Protein AF-A0A2R6L1U9-F1 (afdb_monomer)

Sequence (74 aa):
PTLETFMHVSRSFAREVGLLTPAVREAIEDVSAAGGEASMAMLGETVFALDTGLSDAGYDAERCSVSLAGAHLR

Foldseek 3Di:
DDVVVVLVVQAVVCVVVVVDDPQLVVLQVLLVVLVFGWHADPDDSDIDGPDCSSVSSPHPDDDDDDDPPPDDDD

Solvent-accessible surface area (backbone atoms only — not comparable to full-atom values): 4673 Å² total; per-residue (Å²): 140,52,71,68,57,49,54,54,49,49,38,52,47,40,61,74,73,65,64,61,48,74,70,50,46,49,55,36,50,43,11,43,74,61,72,31,60,48,30,71,44,90,76,78,87,43,72,45,47,96,70,61,21,48,49,71,48,69,44,95,63,87,84,86,78,88,74,86,83,68,86,78,88,131

Radius of gyration: 13.27 Å; Cα contacts (8 Å, |Δi|>4): 77; chains: 1; bounding box: 33×31×32 Å

Mean predicted aligned error: 3.27 Å

Secondary structure (DSSP, 8-state):
--HHHHHHHHHHHHHHTT---HHHHHHHHHHHHTT--EEE-SSSS-EEESSSHHHHTT---------SS-----

Nearest PDB structures (foldseek):
  8bh3-assembly1_L  TM=5.178E-01  e=5.891E+00  Homo sapiens

pLDDT: mean 93.12, std 4.12, range [76.44, 97.81]

Structure (mmCIF, N/CA/C/O backbone):
data_AF-A0A2R6L1U9-F1
#
_entry.id   AF-A0A2R6L1U9-F1
#
loop_
_atom_site.group_PDB
_atom_site.id
_atom_site.type_symbol
_atom_site.label_atom_id
_atom_site.label_alt_id
_atom_site.label_comp_id
_atom_site.label_asym_id
_atom_site.label_entity_id
_atom_site.label_seq_id
_atom_site.pdbx_PDB_ins_code
_atom_site.Cartn_x
_atom_site.Cartn_y
_atom_site.Cartn_z
_atom_site.occupancy
_atom_site.B_iso_or_equiv
_atom_site.auth_seq_id
_atom_site.auth_comp_id
_atom_site.auth_asym_id
_atom_site.auth_atom_id
_atom_site.pdbx_PDB_model_num
ATOM 1 N N . PRO A 1 1 ? 14.258 -4.423 11.766 1.00 82.19 1 PRO A N 1
ATOM 2 C CA . PRO A 1 1 ? 13.234 -3.783 10.902 1.00 82.19 1 PRO A CA 1
ATOM 3 C C . PRO A 1 1 ? 12.090 -4.781 10.678 1.00 82.19 1 PRO A C 1
ATOM 5 O O . PRO A 1 1 ? 12.385 -5.963 10.528 1.00 82.19 1 PRO A O 1
ATOM 8 N N . THR A 1 2 ? 10.830 -4.339 10.705 1.00 94.44 2 THR A N 1
ATOM 9 C CA . THR A 1 2 ? 9.639 -5.187 10.481 1.00 94.44 2 THR A CA 1
ATOM 10 C C . THR A 1 2 ? 8.729 -4.559 9.422 1.00 94.44 2 THR A C 1
ATOM 12 O O . THR A 1 2 ? 8.852 -3.364 9.144 1.00 94.44 2 THR A O 1
ATOM 15 N N . LEU A 1 3 ? 7.818 -5.347 8.837 1.00 92.75 3 LEU A N 1
ATOM 16 C CA . LEU A 1 3 ? 6.809 -4.833 7.898 1.00 92.75 3 LEU A CA 1
ATOM 17 C C . LEU A 1 3 ? 5.883 -3.808 8.560 1.00 92.75 3 LEU A C 1
ATOM 19 O O . LEU A 1 3 ? 5.582 -2.784 7.961 1.00 92.75 3 LEU A O 1
ATOM 23 N N . GLU A 1 4 ? 5.516 -4.036 9.819 1.00 92.44 4 GLU A N 1
ATOM 24 C CA . GLU A 1 4 ? 4.742 -3.087 10.623 1.00 92.44 4 GLU A CA 1
ATOM 25 C C . GLU A 1 4 ? 5.473 -1.744 10.766 1.00 92.44 4 GLU A C 1
ATOM 27 O O . GLU A 1 4 ? 4.919 -0.687 10.468 1.00 92.44 4 GLU A O 1
ATOM 32 N N . THR A 1 5 ? 6.761 -1.770 11.143 1.00 94.88 5 THR A N 1
ATOM 33 C CA . THR A 1 5 ? 7.560 -0.537 11.220 1.00 94.88 5 THR A CA 1
ATOM 34 C C . THR A 1 5 ? 7.660 0.135 9.851 1.00 94.88 5 THR A C 1
ATOM 36 O O . THR A 1 5 ? 7.565 1.355 9.784 1.00 94.88 5 THR A O 1
ATOM 39 N N . PHE A 1 6 ? 7.813 -0.634 8.766 1.00 94.38 6 PHE A N 1
ATOM 40 C CA . PHE A 1 6 ? 7.833 -0.109 7.399 1.00 94.38 6 PHE A CA 1
ATOM 41 C C . PHE A 1 6 ? 6.525 0.609 7.032 1.00 94.38 6 PHE A C 1
ATOM 43 O O . PHE A 1 6 ? 6.576 1.753 6.586 1.00 94.38 6 PHE A O 1
ATOM 50 N N . MET A 1 7 ? 5.361 -0.004 7.267 1.00 93.88 7 MET A N 1
ATOM 51 C CA . MET A 1 7 ? 4.059 0.615 6.977 1.00 93.88 7 MET A CA 1
ATOM 52 C C . MET A 1 7 ? 3.846 1.894 7.785 1.00 93.88 7 MET A C 1
ATOM 54 O O . MET A 1 7 ? 3.441 2.924 7.235 1.00 93.88 7 MET A O 1
ATOM 58 N N . HIS A 1 8 ? 4.203 1.856 9.071 1.00 91.69 8 HIS A N 1
ATOM 59 C CA . HIS A 1 8 ? 4.128 3.015 9.946 1.00 91.69 8 HIS A CA 1
ATOM 60 C C . HIS A 1 8 ? 4.968 4.192 9.424 1.00 91.69 8 HIS A C 1
ATOM 62 O O . HIS A 1 8 ? 4.454 5.306 9.295 1.00 91.69 8 HIS A O 1
ATOM 68 N N . VAL A 1 9 ? 6.249 3.964 9.099 1.00 93.94 9 VAL A N 1
ATOM 69 C CA . VAL A 1 9 ? 7.134 5.052 8.648 1.00 93.94 9 VAL A CA 1
ATOM 70 C C . VAL A 1 9 ? 6.780 5.548 7.248 1.00 93.94 9 VAL A C 1
ATOM 72 O O . VAL A 1 9 ? 6.848 6.752 7.025 1.00 93.94 9 VAL A O 1
ATOM 75 N N . SER A 1 10 ? 6.336 4.679 6.333 1.00 92.25 10 SER A N 1
ATOM 76 C CA . SER A 1 10 ? 5.901 5.074 4.983 1.00 92.25 10 SER A CA 1
ATOM 77 C C . SER A 1 10 ? 4.703 6.028 5.030 1.00 92.25 10 SER A C 1
ATOM 79 O O . SER A 1 10 ? 4.704 7.069 4.371 1.00 92.25 10 SER A O 1
ATOM 81 N N . ARG A 1 11 ? 3.700 5.734 5.870 1.00 88.06 11 ARG A N 1
ATOM 82 C CA . ARG A 1 11 ? 2.531 6.604 6.080 1.00 88.06 11 ARG A CA 1
ATOM 83 C C . ARG A 1 11 ? 2.911 7.945 6.710 1.00 88.06 11 ARG A C 1
ATOM 85 O O . ARG A 1 11 ? 2.440 8.986 6.251 1.00 88.06 11 ARG A O 1
ATOM 92 N N . SER A 1 12 ? 3.758 7.930 7.742 1.00 90.38 12 SER A N 1
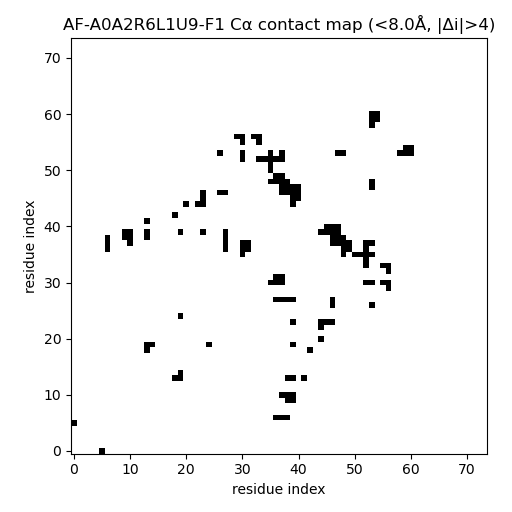ATOM 93 C CA . SER A 1 12 ? 4.245 9.162 8.376 1.00 90.38 12 SER A CA 1
ATOM 94 C C . SER A 1 12 ? 5.022 10.022 7.382 1.00 90.38 12 SER A C 1
ATOM 96 O O . SER A 1 12 ? 4.710 11.202 7.237 1.00 90.38 12 SER A O 1
ATOM 98 N N . PHE A 1 13 ? 5.932 9.412 6.618 1.00 91.38 13 PHE A N 1
ATOM 99 C CA . PHE A 1 13 ? 6.699 10.084 5.576 1.00 91.38 13 PHE A CA 1
ATOM 100 C C . PHE A 1 13 ? 5.782 10.745 4.542 1.00 91.38 13 PHE A C 1
ATOM 102 O O . PHE A 1 13 ? 5.849 11.958 4.368 1.00 91.38 13 PHE A O 1
ATOM 109 N N . ALA A 1 14 ? 4.880 9.987 3.905 1.00 88.25 14 ALA A N 1
ATOM 110 C CA . ALA A 1 14 ? 4.021 10.504 2.835 1.00 88.25 14 ALA A CA 1
ATOM 111 C C . ALA A 1 14 ? 3.177 11.7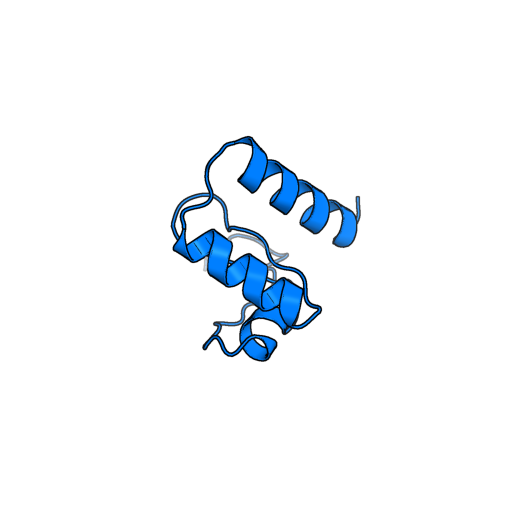12 3.285 1.00 88.25 14 ALA A C 1
ATOM 113 O O . ALA A 1 14 ? 3.013 12.680 2.536 1.00 88.25 14 ALA A O 1
ATOM 114 N N . ARG A 1 15 ? 2.691 11.682 4.534 1.00 86.00 15 ARG A N 1
ATOM 115 C CA . ARG A 1 15 ? 1.959 12.791 5.157 1.00 86.00 15 ARG A CA 1
ATOM 116 C C . ARG A 1 15 ? 2.851 14.003 5.423 1.00 86.00 15 ARG A C 1
ATOM 118 O O . ARG A 1 15 ? 2.429 15.122 5.151 1.00 86.00 15 ARG A O 1
ATOM 125 N N . GLU A 1 16 ? 4.040 13.794 5.977 1.00 90.62 16 GLU A N 1
ATOM 126 C CA . GLU A 1 16 ? 4.941 14.873 6.403 1.00 90.62 16 GLU A CA 1
ATOM 127 C C . GLU A 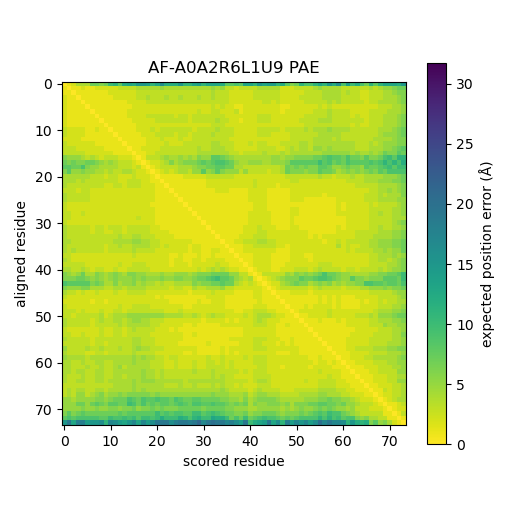1 16 ? 5.570 15.623 5.231 1.00 90.62 16 GLU A C 1
ATOM 129 O O . GLU A 1 16 ? 5.734 16.839 5.301 1.00 90.62 16 GLU A O 1
ATOM 134 N N . VAL A 1 17 ? 5.870 14.932 4.130 1.00 88.81 17 VAL A N 1
ATOM 135 C CA . VAL A 1 17 ? 6.471 15.561 2.944 1.00 88.81 17 VAL A CA 1
ATOM 136 C C . VAL A 1 17 ? 5.443 16.148 1.970 1.00 88.81 17 VAL A C 1
ATOM 138 O O . VAL A 1 17 ? 5.815 16.650 0.912 1.00 88.81 17 VAL A O 1
ATOM 141 N N . GLY A 1 18 ? 4.151 16.104 2.314 1.00 83.50 18 GLY A N 1
ATOM 142 C CA . GLY A 1 18 ? 3.082 16.720 1.523 1.00 83.50 18 GLY A CA 1
ATOM 143 C C . GLY A 1 18 ? 2.828 16.053 0.168 1.00 83.50 18 GLY A C 1
ATOM 144 O O . GLY A 1 18 ? 2.322 16.706 -0.739 1.00 83.50 18 GLY A O 1
ATOM 145 N N . LEU A 1 19 ? 3.171 14.769 0.016 1.00 85.12 19 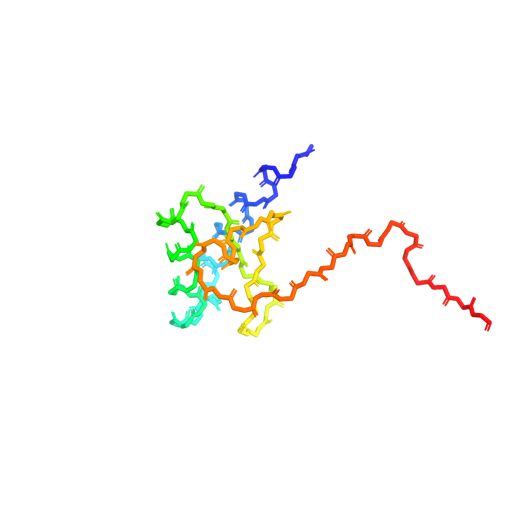LEU A N 1
ATOM 146 C CA . LEU A 1 19 ? 2.995 14.033 -1.243 1.00 85.12 19 LEU A CA 1
ATOM 147 C C . LEU A 1 19 ? 1.565 13.514 -1.459 1.00 85.12 19 LEU A C 1
ATOM 149 O O . LEU A 1 19 ? 1.222 13.114 -2.568 1.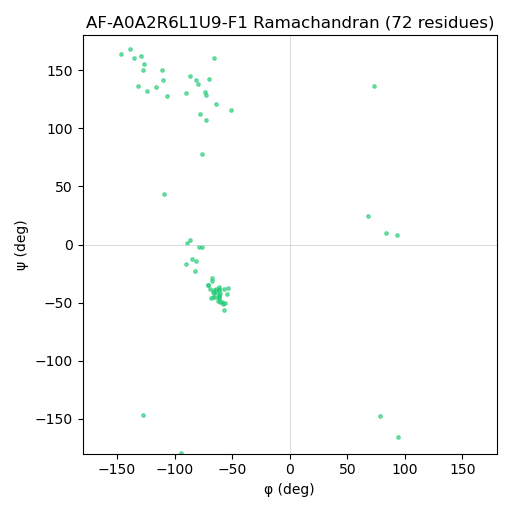00 85.12 19 LEU A O 1
ATOM 153 N N . LEU A 1 20 ? 0.729 13.509 -0.416 1.00 86.88 20 LEU A N 1
ATOM 154 C CA . LEU A 1 20 ? -0.637 12.990 -0.488 1.00 86.88 20 LEU A CA 1
ATOM 155 C C . LEU A 1 20 ? -1.549 13.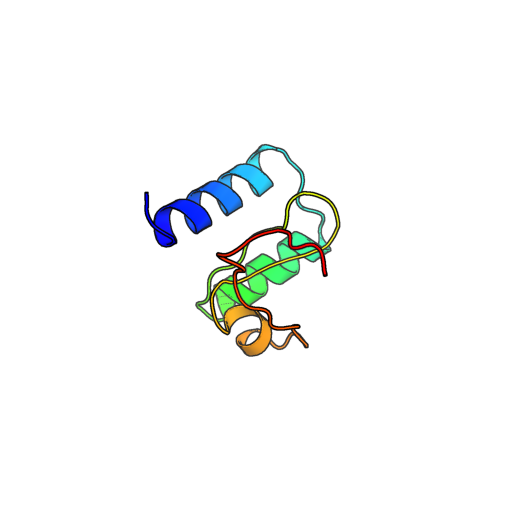939 -1.277 1.00 86.88 20 LEU A C 1
ATOM 157 O O . LEU A 1 20 ? -1.957 14.985 -0.761 1.00 86.88 20 LEU A O 1
ATOM 161 N N . THR A 1 21 ? -1.924 13.539 -2.495 1.00 91.38 21 THR A N 1
ATOM 162 C CA . THR A 1 21 ? -3.058 14.148 -3.206 1.00 91.38 21 THR A CA 1
ATOM 163 C C . THR A 1 21 ? -4.368 13.850 -2.458 1.00 91.38 21 THR A C 1
ATOM 165 O O . THR A 1 21 ? -4.411 12.924 -1.639 1.00 91.38 21 THR A O 1
ATOM 168 N N . PRO A 1 22 ? -5.454 14.613 -2.697 1.00 93.31 22 PRO A N 1
ATOM 169 C CA . PRO A 1 22 ? -6.749 14.330 -2.079 1.00 93.31 22 PRO A CA 1
ATOM 170 C C . PRO A 1 22 ? -7.238 12.893 -2.320 1.00 93.31 22 PRO A C 1
ATOM 172 O O . PRO A 1 22 ? -7.650 12.245 -1.365 1.00 93.31 22 PRO A O 1
ATOM 175 N N . ALA A 1 23 ? -7.096 12.369 -3.543 1.00 94.00 23 ALA A N 1
ATOM 176 C CA . ALA A 1 23 ? -7.520 11.010 -3.894 1.00 94.00 23 ALA A CA 1
ATOM 177 C C . ALA A 1 23 ? -6.707 9.926 -3.162 1.00 94.00 23 ALA A C 1
ATOM 179 O O . ALA A 1 23 ? -7.259 8.957 -2.650 1.00 94.00 23 ALA A O 1
ATOM 180 N N . VAL A 1 24 ? -5.386 10.108 -3.050 1.00 95.00 24 VAL A N 1
ATOM 181 C CA . VAL A 1 24 ? -4.518 9.185 -2.295 1.00 95.00 24 VAL A CA 1
ATOM 182 C C . VAL A 1 24 ? -4.880 9.192 -0.810 1.00 95.00 24 VAL A C 1
ATOM 184 O O . VAL A 1 24 ? -4.886 8.143 -0.167 1.00 95.00 24 VAL A O 1
ATOM 187 N N . ARG A 1 25 ? -5.172 10.371 -0.249 1.00 94.38 25 ARG A N 1
ATOM 188 C CA . ARG A 1 25 ? -5.599 10.503 1.146 1.00 94.38 25 ARG A CA 1
ATOM 189 C C . ARG A 1 25 ? -6.915 9.771 1.396 1.00 94.38 25 ARG A C 1
ATOM 191 O O . ARG A 1 25 ? -6.972 9.008 2.352 1.00 94.38 25 ARG A O 1
ATOM 198 N N . GLU A 1 26 ? -7.911 9.986 0.541 1.00 96.31 26 GLU A N 1
ATOM 19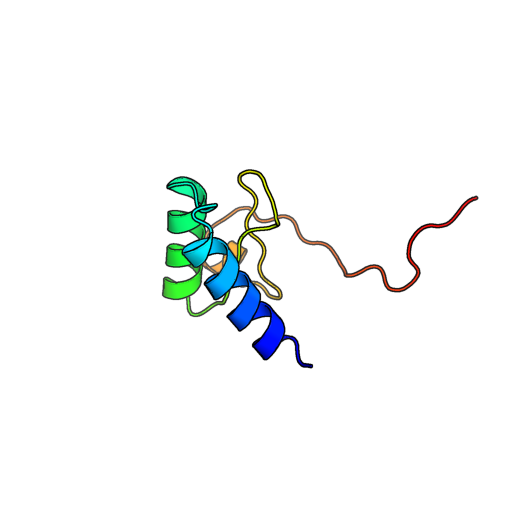9 C CA . GLU A 1 26 ? -9.223 9.333 0.621 1.00 96.31 26 GLU A CA 1
ATOM 200 C C . GLU A 1 26 ? -9.078 7.807 0.617 1.00 96.31 26 GLU A C 1
ATOM 202 O O . GLU A 1 26 ? -9.505 7.149 1.559 1.00 96.31 26 GLU A O 1
ATOM 207 N N . ALA A 1 27 ? -8.328 7.249 -0.336 1.00 96.75 27 ALA A N 1
ATOM 208 C CA . ALA A 1 27 ? -8.102 5.805 -0.397 1.00 96.75 27 ALA A CA 1
ATOM 209 C C . ALA A 1 27 ? -7.388 5.236 0.846 1.00 96.75 27 ALA A C 1
ATOM 211 O O . ALA A 1 27 ? -7.701 4.135 1.296 1.00 96.75 27 ALA A O 1
ATOM 212 N N . ILE A 1 28 ? -6.437 5.968 1.440 1.00 95.38 28 ILE A N 1
ATOM 213 C CA . ILE A 1 28 ? -5.784 5.542 2.692 1.00 95.38 28 ILE A CA 1
ATOM 214 C C . ILE A 1 28 ? -6.762 5.601 3.879 1.00 95.38 28 ILE A C 1
ATOM 216 O O . ILE A 1 28 ? -6.718 4.735 4.761 1.00 95.38 28 ILE A O 1
ATOM 220 N N . GLU A 1 29 ? -7.621 6.619 3.926 1.00 96.12 29 GLU A N 1
ATOM 221 C CA . GLU A 1 29 ? -8.645 6.781 4.962 1.00 96.12 29 GLU A CA 1
ATOM 222 C C . GLU A 1 29 ? -9.714 5.681 4.868 1.00 96.12 29 GLU A C 1
ATOM 224 O O . GLU A 1 29 ? -10.044 5.088 5.896 1.00 96.12 29 GLU A O 1
ATOM 229 N N . ASP A 1 30 ? -10.151 5.316 3.662 1.00 97.81 30 ASP A N 1
ATOM 230 C CA . ASP A 1 30 ? -11.096 4.219 3.423 1.00 97.81 30 ASP A CA 1
ATOM 231 C C . ASP A 1 30 ? -10.543 2.867 3.889 1.00 97.81 30 ASP A C 1
ATOM 233 O O . ASP A 1 30 ? -11.214 2.126 4.612 1.00 97.81 30 ASP A O 1
ATOM 237 N N . VAL A 1 31 ? -9.285 2.558 3.551 1.00 97.38 31 VAL A N 1
ATOM 238 C CA . VAL A 1 31 ? -8.616 1.337 4.034 1.00 97.38 31 VAL A CA 1
ATOM 239 C C . VAL A 1 31 ? -8.518 1.330 5.558 1.00 97.38 31 VAL A C 1
ATOM 241 O O . VAL A 1 31 ? -8.777 0.304 6.190 1.00 97.38 31 VAL A O 1
ATOM 244 N N . SER A 1 32 ? -8.198 2.476 6.163 1.00 95.38 32 SER A N 1
ATOM 245 C CA . SER A 1 32 ? -8.141 2.597 7.624 1.00 95.38 32 SER A CA 1
ATOM 246 C C . SER A 1 32 ? -9.520 2.383 8.263 1.00 95.38 32 SER A C 1
ATOM 248 O O . SER A 1 32 ? -9.620 1.734 9.304 1.00 95.38 32 SER A O 1
ATOM 250 N N . ALA A 1 33 ? -10.592 2.881 7.638 1.00 96.69 33 ALA A N 1
ATOM 251 C CA . ALA A 1 33 ? -11.970 2.685 8.089 1.00 96.69 33 ALA A CA 1
ATOM 252 C C . ALA A 1 33 ? -12.427 1.219 7.974 1.00 96.69 33 ALA A C 1
ATOM 254 O O . ALA A 1 33 ? -13.196 0.751 8.815 1.00 96.69 33 ALA A O 1
ATOM 255 N N . ALA A 1 34 ? -11.905 0.480 6.991 1.00 96.62 34 ALA A N 1
ATOM 256 C CA . ALA A 1 34 ? -12.083 -0.966 6.855 1.00 96.62 34 ALA A CA 1
ATOM 257 C C . ALA A 1 34 ? -11.211 -1.793 7.828 1.00 96.62 34 ALA A C 1
ATOM 259 O O . ALA A 1 34 ? -11.318 -3.018 7.866 1.00 96.62 34 ALA A O 1
ATOM 260 N N . GLY A 1 35 ? -10.368 -1.144 8.641 1.00 94.44 35 GLY A N 1
ATOM 261 C CA . GLY A 1 35 ? -9.488 -1.797 9.614 1.00 94.44 35 GLY A CA 1
ATOM 262 C C . GLY A 1 35 ? -8.165 -2.309 9.040 1.00 94.44 35 GLY A C 1
ATOM 263 O O . GLY A 1 35 ? -7.453 -3.035 9.733 1.00 94.44 35 GLY A O 1
ATOM 264 N N . GLY A 1 36 ? -7.834 -1.944 7.799 1.00 93.88 36 GLY A N 1
ATOM 265 C CA . GLY A 1 36 ? -6.571 -2.278 7.148 1.00 93.88 36 GLY A CA 1
ATOM 266 C C . GLY A 1 36 ? -5.510 -1.184 7.284 1.00 93.88 36 GLY A C 1
ATOM 267 O O . GLY A 1 36 ? -5.736 -0.114 7.854 1.00 93.88 36 GLY A O 1
ATOM 268 N N . GLU A 1 37 ? -4.339 -1.435 6.698 1.00 94.50 37 GLU A N 1
ATOM 269 C CA . GLU A 1 37 ? -3.273 -0.440 6.575 1.00 94.50 37 GLU A CA 1
ATOM 270 C C . GLU A 1 37 ? -2.853 -0.232 5.117 1.00 94.50 37 GLU A C 1
ATOM 272 O O . GLU A 1 37 ? -2.529 -1.177 4.399 1.00 94.50 37 GLU A O 1
ATOM 277 N N . ALA A 1 38 ? -2.766 1.034 4.704 1.00 95.56 38 ALA A N 1
ATOM 278 C CA . ALA A 1 38 ? -2.273 1.422 3.389 1.00 95.56 38 ALA A CA 1
ATOM 279 C C . ALA A 1 38 ? -1.304 2.609 3.455 1.00 95.56 38 ALA A C 1
ATOM 281 O O . ALA A 1 38 ? -1.257 3.367 4.432 1.00 95.56 38 ALA A O 1
ATOM 282 N N . SER A 1 39 ? -0.510 2.764 2.397 1.00 95.38 39 SER A N 1
ATOM 283 C CA . SER A 1 39 ? 0.385 3.900 2.200 1.00 95.38 39 SER A CA 1
ATOM 284 C C . SER A 1 39 ? 0.519 4.252 0.718 1.00 95.38 39 SER A C 1
ATOM 286 O O . SER A 1 39 ? 0.182 3.465 -0.163 1.00 95.38 39 SER A O 1
ATOM 288 N N . MET A 1 40 ? 1.022 5.450 0.437 1.00 94.56 40 MET A N 1
ATOM 289 C CA . MET A 1 40 ? 1.300 5.909 -0.921 1.00 94.56 40 MET A CA 1
ATOM 290 C C . MET A 1 40 ? 2.550 5.205 -1.465 1.00 94.56 40 MET A C 1
ATOM 292 O O . MET A 1 40 ? 3.595 5.197 -0.810 1.00 94.56 40 MET A O 1
ATOM 296 N N . ALA A 1 41 ? 2.479 4.662 -2.680 1.00 92.50 41 ALA A N 1
ATOM 297 C CA . ALA A 1 41 ? 3.681 4.282 -3.411 1.00 92.50 41 ALA A CA 1
ATOM 298 C C . ALA A 1 41 ? 4.375 5.563 -3.893 1.00 92.50 41 ALA A C 1
ATOM 300 O O . ALA A 1 41 ? 3.738 6.441 -4.470 1.00 92.50 41 ALA A O 1
ATOM 301 N N . MET A 1 42 ? 5.671 5.688 -3.602 1.00 87.12 42 MET A N 1
ATOM 302 C CA . MET A 1 42 ? 6.421 6.933 -3.782 1.00 87.12 42 MET A CA 1
ATOM 303 C C . MET A 1 42 ? 6.244 7.529 -5.185 1.00 87.12 42 MET A C 1
ATOM 305 O O . MET A 1 42 ? 6.752 6.977 -6.159 1.00 87.12 42 MET A O 1
ATOM 309 N N . LEU A 1 43 ? 5.626 8.718 -5.213 1.00 84.25 43 LEU A N 1
ATOM 310 C CA . LEU A 1 43 ? 5.271 9.526 -6.387 1.00 84.25 43 LEU A CA 1
ATOM 311 C C . LEU A 1 43 ? 4.091 8.973 -7.211 1.00 84.25 43 LEU A C 1
ATOM 313 O O . LEU A 1 43 ? 4.028 7.794 -7.540 1.00 84.25 43 LEU A O 1
ATOM 317 N N . GLY A 1 44 ? 3.185 9.873 -7.607 1.00 86.88 44 GLY A N 1
ATOM 318 C CA . GLY A 1 44 ? 1.974 9.546 -8.370 1.00 86.88 44 GLY A CA 1
ATOM 319 C C . GLY A 1 44 ? 0.740 9.332 -7.490 1.00 86.88 44 GLY A C 1
ATOM 320 O O . GLY A 1 44 ? 0.733 9.708 -6.324 1.00 86.88 44 GLY A O 1
ATOM 321 N N . GLU A 1 45 ? -0.313 8.744 -8.056 1.00 92.25 45 GLU A N 1
ATOM 322 C CA . GLU A 1 45 ? -1.595 8.500 -7.370 1.00 92.25 45 GLU A CA 1
ATOM 323 C C . GLU A 1 45 ? -1.815 7.011 -7.094 1.00 92.25 45 GLU A C 1
ATOM 325 O O . GLU A 1 45 ? -2.889 6.459 -7.311 1.00 92.25 45 GLU A O 1
ATOM 330 N N . THR A 1 46 ? -0.758 6.345 -6.632 1.00 94.25 46 THR A N 1
ATOM 331 C CA . THR A 1 46 ? -0.783 4.914 -6.336 1.00 94.25 46 THR A CA 1
ATOM 332 C C . THR A 1 46 ? -0.785 4.697 -4.829 1.00 94.25 46 THR A C 1
ATOM 334 O O . THR A 1 46 ? 0.087 5.197 -4.115 1.00 94.25 46 THR A O 1
ATOM 337 N N . VAL A 1 47 ? -1.736 3.901 -4.349 1.00 96.12 47 VAL A N 1
ATOM 338 C CA . VAL A 1 47 ? -1.812 3.422 -2.965 1.00 96.12 47 VAL A CA 1
ATOM 339 C C . VAL A 1 47 ? -1.510 1.930 -2.952 1.00 96.12 47 VAL A C 1
ATOM 341 O O . VAL A 1 47 ? -1.922 1.202 -3.852 1.00 96.12 47 VAL A O 1
ATOM 344 N N . PHE A 1 48 ? -0.785 1.468 -1.939 1.00 96.69 48 PHE A N 1
ATOM 345 C CA . PHE A 1 48 ? -0.528 0.051 -1.721 1.00 96.69 48 PHE A CA 1
ATOM 346 C C . PHE A 1 48 ? -0.897 -0.360 -0.293 1.00 96.69 48 PHE A C 1
ATOM 348 O O . PHE A 1 48 ? -0.773 0.421 0.653 1.00 96.69 48 PHE A O 1
ATOM 355 N N . ALA A 1 49 ? -1.302 -1.619 -0.157 1.00 96.44 49 ALA A N 1
ATOM 356 C CA . ALA A 1 49 ? -1.473 -2.337 1.101 1.00 96.44 49 ALA A CA 1
ATOM 357 C C . ALA A 1 49 ? -0.672 -3.648 1.025 1.00 96.44 49 ALA A C 1
ATOM 359 O O . ALA A 1 49 ? -0.386 -4.137 -0.071 1.00 96.44 49 ALA A O 1
ATOM 360 N N . LEU A 1 50 ? -0.272 -4.207 2.170 1.00 94.69 50 LEU A N 1
ATOM 361 C CA . LEU A 1 50 ? 0.444 -5.495 2.207 1.00 94.69 50 LEU A CA 1
ATOM 362 C C . LEU A 1 50 ? -0.503 -6.705 2.203 1.00 94.69 50 LEU A C 1
ATOM 364 O O . LEU A 1 50 ? -0.055 -7.837 2.020 1.00 94.69 50 LEU A O 1
ATOM 368 N N . ASP A 1 51 ? -1.790 -6.464 2.424 1.00 93.44 51 ASP A N 1
ATOM 369 C CA . ASP A 1 51 ? -2.838 -7.458 2.606 1.00 93.44 51 ASP A CA 1
ATOM 370 C C . ASP A 1 51 ? -4.020 -7.192 1.653 1.00 93.44 51 ASP A C 1
ATOM 372 O O . ASP A 1 51 ? -3.842 -6.785 0.503 1.00 93.44 51 ASP A O 1
ATOM 376 N N . THR A 1 52 ? -5.237 -7.495 2.098 1.00 95.88 52 THR A N 1
ATOM 377 C CA . THR A 1 52 ? -6.479 -7.312 1.347 1.00 95.88 52 THR A CA 1
ATOM 378 C C . THR A 1 52 ? -7.123 -5.943 1.547 1.00 95.88 52 THR A C 1
ATOM 380 O O . THR A 1 52 ? -8.147 -5.693 0.918 1.00 95.88 52 THR A O 1
ATOM 383 N N . GLY A 1 53 ? -6.520 -5.039 2.329 1.00 96.50 53 GLY A N 1
ATOM 384 C CA . GLY A 1 53 ? -7.160 -3.816 2.816 1.00 96.50 53 GLY A CA 1
ATOM 385 C C . GLY A 1 53 ? -7.782 -2.926 1.737 1.00 96.50 53 GLY A C 1
ATOM 386 O O . GLY A 1 53 ? -8.871 -2.402 1.941 1.00 96.50 53 GLY A O 1
ATOM 387 N N . LEU A 1 54 ? -7.154 -2.798 0.560 1.00 97.44 54 LEU A N 1
ATOM 388 C CA . LEU A 1 54 ? -7.726 -2.043 -0.568 1.00 97.44 54 LEU A CA 1
ATOM 389 C C . LEU A 1 54 ? -8.991 -2.702 -1.139 1.00 97.44 54 LEU A C 1
ATOM 391 O O . LEU A 1 54 ? -9.987 -2.022 -1.371 1.00 97.44 54 LEU A O 1
ATOM 395 N N . SER A 1 55 ? -8.971 -4.022 -1.334 1.00 97.38 55 SER A N 1
ATOM 396 C CA . SER A 1 55 ? -10.151 -4.769 -1.784 1.00 97.38 55 SER A CA 1
ATOM 397 C C . SER A 1 5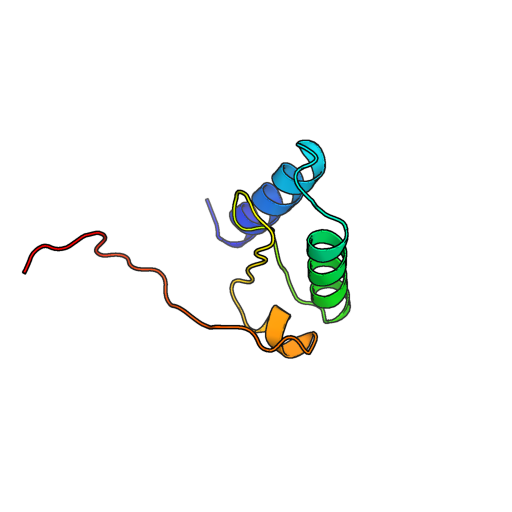5 ? -11.260 -4.749 -0.729 1.00 97.38 55 SER A C 1
ATOM 399 O O . SER A 1 55 ? -12.428 -4.601 -1.076 1.00 97.38 55 SER A O 1
ATOM 401 N N . ASP A 1 56 ? -10.898 -4.855 0.551 1.00 97.44 56 ASP A N 1
ATOM 402 C CA . ASP A 1 56 ? -11.846 -4.827 1.672 1.00 97.44 56 ASP A CA 1
ATOM 403 C C . ASP A 1 56 ? -12.509 -3.446 1.825 1.00 97.44 56 ASP A C 1
ATOM 405 O O . ASP A 1 56 ? -13.669 -3.357 2.225 1.00 97.44 56 ASP A O 1
ATOM 409 N N . ALA A 1 57 ? -11.810 -2.378 1.429 1.00 97.50 57 ALA A N 1
ATOM 410 C CA . ALA A 1 57 ? -12.342 -1.021 1.315 1.00 97.50 57 ALA A CA 1
ATOM 411 C C . ALA A 1 57 ? -13.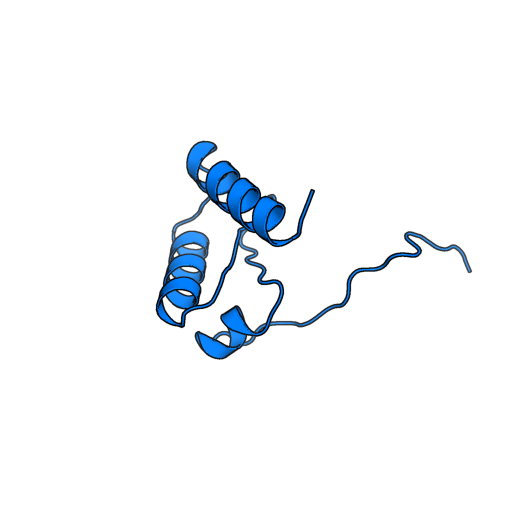179 -0.777 0.040 1.00 97.50 57 ALA A C 1
ATOM 413 O O . ALA A 1 57 ? -13.725 0.308 -0.138 1.00 97.50 57 ALA A O 1
ATOM 414 N N . GLY A 1 58 ? -13.312 -1.773 -0.844 1.00 97.56 58 GLY A N 1
ATOM 415 C CA . GLY A 1 58 ? -14.150 -1.699 -2.046 1.00 97.56 58 GLY A CA 1
ATOM 416 C C . GLY A 1 58 ? -13.438 -1.238 -3.320 1.00 97.56 58 GLY A C 1
ATOM 417 O O . GLY A 1 58 ? -14.104 -1.034 -4.335 1.00 97.56 58 GLY A O 1
ATOM 418 N N . TYR A 1 59 ? -12.108 -1.102 -3.304 1.00 97.38 59 TYR A N 1
ATOM 419 C CA . TYR A 1 59 ? -11.328 -0.784 -4.501 1.00 97.38 59 TYR A CA 1
ATOM 420 C C . TYR A 1 59 ? -11.066 -2.036 -5.350 1.00 97.38 59 TYR A C 1
ATOM 422 O O . TYR A 1 59 ? -10.742 -3.107 -4.828 1.00 97.38 59 TYR A O 1
ATOM 430 N N . ASP A 1 60 ? -11.126 -1.886 -6.676 1.00 96.75 60 ASP A N 1
ATOM 431 C CA . ASP A 1 60 ? -10.672 -2.909 -7.628 1.00 96.75 60 ASP A CA 1
ATOM 432 C C . ASP A 1 60 ? -9.135 -2.912 -7.694 1.00 96.75 60 ASP A C 1
ATOM 434 O O . ASP A 1 60 ? -8.511 -2.275 -8.543 1.00 96.75 60 ASP A O 1
ATOM 438 N N . ALA A 1 61 ? -8.521 -3.524 -6.681 1.00 95.81 61 ALA A N 1
ATOM 439 C CA . ALA A 1 61 ? -7.086 -3.464 -6.448 1.00 95.81 61 ALA A CA 1
ATOM 440 C C . ALA A 1 61 ? -6.324 -4.588 -7.162 1.00 95.81 61 ALA A C 1
ATOM 442 O O . ALA A 1 61 ? -6.605 -5.775 -6.977 1.00 95.81 61 ALA A O 1
ATOM 443 N N . GLU A 1 62 ? -5.271 -4.208 -7.881 1.00 96.81 62 GLU A N 1
ATOM 444 C CA . GLU A 1 62 ? -4.302 -5.147 -8.442 1.00 96.81 62 GLU A CA 1
ATOM 445 C C . GLU A 1 62 ? -3.439 -5.787 -7.348 1.00 96.81 62 GLU A C 1
ATOM 447 O O . GLU A 1 62 ? -3.024 -5.134 -6.386 1.00 96.81 62 GLU A O 1
ATOM 452 N N . ARG A 1 63 ? -3.116 -7.076 -7.513 1.00 95.50 63 ARG A N 1
ATOM 453 C CA . ARG A 1 63 ? -2.265 -7.825 -6.576 1.00 95.50 63 ARG A CA 1
ATOM 454 C C . ARG A 1 63 ? -0.971 -8.269 -7.230 1.00 95.50 63 ARG A C 1
ATOM 456 O O . ARG A 1 63 ? -0.963 -8.838 -8.318 1.00 95.50 63 ARG A O 1
ATOM 463 N N . CYS A 1 64 ? 0.130 -8.091 -6.513 1.00 94.94 64 CYS A N 1
ATOM 464 C CA . CYS A 1 64 ? 1.441 -8.580 -6.916 1.00 94.94 64 CYS A CA 1
ATOM 465 C C . CYS A 1 64 ? 2.200 -9.169 -5.719 1.00 94.94 64 CYS A C 1
ATOM 467 O O . CYS A 1 64 ? 1.797 -9.028 -4.566 1.00 94.94 64 CYS A O 1
ATOM 469 N N . SER A 1 65 ? 3.304 -9.861 -6.001 1.00 93.88 65 SER A N 1
ATOM 470 C CA . SER A 1 65 ? 4.201 -10.416 -4.986 1.00 93.88 65 SER A CA 1
ATOM 471 C C . SER A 1 65 ? 5.539 -9.687 -4.982 1.00 93.88 65 SER A C 1
ATOM 473 O O . SER A 1 65 ? 6.034 -9.280 -6.034 1.00 93.88 65 SER A O 1
ATOM 475 N N . VAL A 1 66 ? 6.185 -9.619 -3.819 1.00 93.31 66 VAL A N 1
ATOM 476 C CA . VAL A 1 66 ? 7.552 -9.099 -3.705 1.00 93.31 66 VAL A CA 1
ATOM 477 C C . VAL A 1 66 ? 8.521 -10.005 -4.473 1.00 93.31 66 VAL A C 1
ATOM 479 O O . VAL A 1 66 ? 8.654 -11.190 -4.165 1.00 93.31 66 VAL A O 1
ATOM 482 N N . SER A 1 67 ? 9.226 -9.448 -5.461 1.00 93.75 67 SER A N 1
ATOM 483 C CA . SER A 1 67 ? 10.324 -10.150 -6.133 1.00 93.75 67 SER A CA 1
ATOM 484 C C . SER A 1 67 ? 11.575 -10.123 -5.257 1.00 93.75 67 SER A C 1
ATOM 486 O O . SER A 1 67 ? 12.176 -9.069 -5.058 1.00 93.75 67 SER A O 1
ATOM 488 N N . LEU A 1 68 ? 11.984 -11.289 -4.751 1.00 93.69 68 LEU A N 1
ATOM 489 C CA . LEU A 1 68 ? 13.213 -11.430 -3.957 1.00 93.69 68 LEU A CA 1
ATOM 490 C C . LEU A 1 68 ? 14.471 -11.560 -4.819 1.00 93.69 68 LEU A C 1
ATOM 492 O O . LEU A 1 68 ? 15.576 -11.304 -4.351 1.00 93.69 68 LEU A O 1
ATOM 496 N N . ALA A 1 69 ? 14.305 -11.996 -6.065 1.00 93.81 69 ALA A N 1
ATOM 497 C CA . ALA A 1 69 ? 15.413 -12.334 -6.945 1.00 93.81 69 ALA A CA 1
ATOM 498 C C . ALA A 1 69 ? 15.891 -11.124 -7.780 1.00 93.81 69 ALA A C 1
ATOM 500 O O . ALA A 1 69 ? 17.029 -11.104 -8.248 1.00 93.81 69 ALA A O 1
ATOM 501 N N . GLY A 1 70 ? 15.071 -10.070 -7.873 1.00 92.50 70 GLY A N 1
ATOM 502 C CA . GLY A 1 70 ? 15.426 -8.820 -8.540 1.00 92.50 70 GLY A CA 1
ATOM 503 C C . GLY A 1 70 ? 15.334 -8.905 -10.065 1.00 92.50 70 GLY A C 1
ATOM 504 O O . GLY A 1 70 ? 14.451 -9.565 -10.613 1.00 92.50 70 GLY A O 1
ATOM 505 N N . ALA A 1 71 ? 16.205 -8.168 -10.756 1.00 94.06 71 ALA A N 1
ATOM 506 C CA . ALA A 1 71 ? 16.262 -8.158 -12.215 1.00 94.06 71 ALA A CA 1
ATOM 507 C C . ALA A 1 71 ? 17.017 -9.388 -12.747 1.00 94.06 71 ALA A C 1
ATOM 509 O O . ALA A 1 71 ? 18.081 -9.739 -12.238 1.00 94.06 71 ALA A O 1
ATOM 510 N N . HIS A 1 72 ? 16.503 -9.999 -13.817 1.00 90.06 72 HIS A N 1
ATOM 511 C CA . HIS A 1 72 ? 17.129 -11.148 -14.475 1.00 90.06 72 HIS A CA 1
ATOM 512 C C . HIS A 1 72 ? 17.188 -10.940 -15.983 1.00 90.06 72 HIS A C 1
ATOM 514 O O . HIS A 1 72 ? 16.201 -10.527 -16.592 1.00 90.06 72 HIS A O 1
ATOM 520 N N . LEU A 1 73 ? 18.334 -11.264 -16.582 1.00 90.88 73 LEU A N 1
ATOM 521 C CA . LEU A 1 73 ? 18.464 -11.386 -18.029 1.00 90.88 73 LEU A CA 1
ATOM 522 C C . LEU A 1 73 ? 18.084 -12.813 -18.447 1.00 90.88 73 LEU A C 1
ATOM 524 O O . LEU A 1 73 ? 18.361 -13.762 -17.709 1.00 90.88 73 LEU A O 1
ATOM 528 N N . ARG A 1 74 ? 17.461 -12.953 -19.615 1.00 76.44 74 ARG A N 1
ATOM 529 C CA . ARG A 1 74 ? 17.219 -14.242 -20.268 1.00 76.44 74 ARG A CA 1
ATOM 530 C C . ARG A 1 74 ? 18.019 -14.324 -21.552 1.00 76.44 74 ARG A C 1
ATOM 532 O O . ARG A 1 74 ? 18.126 -13.271 -22.217 1.00 76.44 74 ARG A O 1
#